Protein AF-A0A060SP48-F1 (afdb_monomer)

Secondary structure (DSSP, 8-state):
-----------PPB-STTHHHHHHHHHHHHHHTT-HHHHHTSSPPPSSTTTHHHHHHHHHHHHHHHHTTB-HHHHGGGTT--SHHHHHHHHHHHGGG-

Nearest PDB structures (foldseek):
  2rld-assembly1_E  TM=3.291E-01  e=8.183E+00  Bacteroides thetaiotaomicron VPI-5482

Structure (mmCIF, N/CA/C/O backbone):
data_AF-A0A060SP48-F1
#
_entry.id   AF-A0A060SP48-F1
#
loop_
_atom_site.group_PDB
_atom_site.id
_atom_site.type_symbol
_atom_site.label_atom_id
_atom_site.label_alt_id
_atom_site.label_comp_id
_atom_site.label_asym_id
_atom_site.label_entity_id
_atom_site.label_seq_id
_atom_site.pdbx_PDB_ins_code
_atom_site.Cartn_x
_atom_site.Cartn_y
_atom_site.Cartn_z
_atom_site.occupancy
_atom_site.B_iso_or_equiv
_atom_site.auth_seq_id
_atom_site.auth_comp_id
_atom_site.auth_asym_id
_atom_site.auth_atom_id
_atom_site.pdbx_PDB_model_num
ATOM 1 N N . MET A 1 1 ? 11.138 9.919 23.952 1.00 35.41 1 MET A N 1
ATOM 2 C CA . MET A 1 1 ? 10.872 10.446 22.599 1.00 35.41 1 MET A CA 1
ATOM 3 C C . MET A 1 1 ? 11.310 9.372 21.623 1.00 35.41 1 MET A C 1
ATOM 5 O O . MET A 1 1 ? 12.499 9.226 21.396 1.00 35.41 1 MET A O 1
ATOM 9 N N . THR A 1 2 ? 10.392 8.510 21.188 1.00 42.75 2 THR A N 1
ATOM 10 C CA . THR A 1 2 ? 10.707 7.490 20.182 1.00 42.75 2 THR A CA 1
ATOM 11 C C . THR A 1 2 ? 10.822 8.196 18.848 1.00 42.75 2 THR A C 1
ATOM 13 O O . THR A 1 2 ? 9.839 8.744 18.356 1.00 42.75 2 THR A O 1
ATOM 16 N N . ASP A 1 3 ? 12.048 8.236 18.351 1.00 38.25 3 ASP A N 1
ATOM 17 C CA . ASP A 1 3 ? 12.434 8.709 17.036 1.00 38.25 3 ASP A CA 1
ATOM 18 C C . ASP A 1 3 ? 11.510 8.076 15.982 1.00 38.25 3 ASP A C 1
ATOM 20 O O . ASP A 1 3 ? 11.661 6.913 15.610 1.00 38.25 3 ASP A O 1
ATOM 24 N N . ASP A 1 4 ? 10.512 8.836 15.521 1.00 47.72 4 ASP A N 1
ATOM 25 C CA . ASP A 1 4 ? 9.820 8.591 14.255 1.00 47.72 4 ASP A CA 1
ATOM 26 C C . ASP A 1 4 ? 10.813 8.946 13.144 1.00 47.72 4 ASP A C 1
ATOM 28 O O . ASP A 1 4 ? 10.600 9.867 12.356 1.00 47.72 4 ASP A O 1
ATOM 32 N N . SER A 1 5 ? 11.957 8.247 13.117 1.00 47.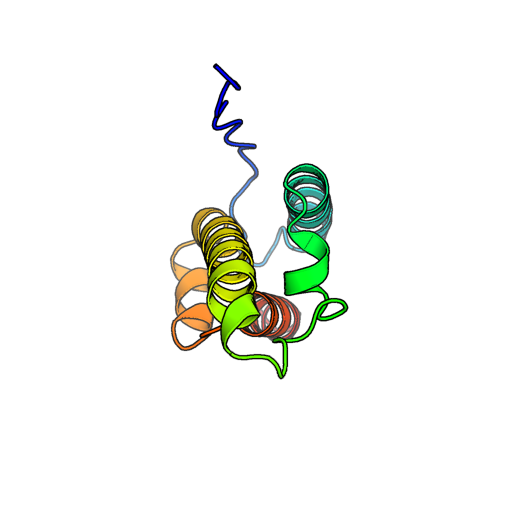16 5 SER A N 1
ATOM 33 C CA . SER A 1 5 ? 12.828 8.226 11.957 1.00 47.16 5 SER A CA 1
ATOM 34 C C . SER A 1 5 ? 11.991 7.615 10.858 1.00 47.16 5 SER A C 1
ATOM 36 O O . SER A 1 5 ? 11.925 6.392 10.683 1.00 47.16 5 SER A O 1
ATOM 38 N N . SER A 1 6 ? 11.344 8.510 10.115 1.00 50.81 6 SER A N 1
ATOM 39 C CA . SER A 1 6 ? 11.024 8.404 8.707 1.00 50.81 6 SER A CA 1
ATOM 40 C C . SER A 1 6 ? 12.295 7.964 7.978 1.00 50.81 6 SER A C 1
ATOM 42 O O . SER A 1 6 ? 12.930 8.714 7.237 1.00 50.81 6 SER A O 1
ATOM 44 N N . SER A 1 7 ? 12.687 6.713 8.192 1.00 50.47 7 SER A N 1
ATOM 45 C CA . SER A 1 7 ? 13.606 5.991 7.352 1.00 50.47 7 SER A CA 1
ATOM 46 C C . SER A 1 7 ? 12.812 5.782 6.076 1.00 50.47 7 SER A C 1
ATOM 48 O O . SER A 1 7 ? 12.089 4.804 5.883 1.00 50.47 7 SER A O 1
ATOM 50 N N . SER A 1 8 ? 12.855 6.807 5.224 1.00 65.69 8 SER A N 1
ATOM 51 C CA . SER A 1 8 ? 12.371 6.721 3.866 1.00 65.69 8 SER A CA 1
ATOM 52 C C . SER A 1 8 ? 13.329 5.761 3.179 1.00 65.69 8 SER A C 1
ATOM 54 O O . SER A 1 8 ? 14.327 6.179 2.598 1.00 65.69 8 SER A O 1
ATOM 56 N N . TYR A 1 9 ? 13.082 4.458 3.318 1.00 80.56 9 TYR A N 1
ATOM 57 C CA . TYR A 1 9 ? 13.712 3.463 2.470 1.00 80.56 9 TYR A CA 1
ATOM 58 C C . TYR A 1 9 ? 13.307 3.845 1.053 1.00 80.56 9 TYR A C 1
ATOM 60 O O . TYR A 1 9 ? 12.132 3.716 0.677 1.00 80.56 9 TYR A O 1
ATOM 68 N N . ARG A 1 10 ? 14.254 4.465 0.350 1.00 88.31 10 ARG A N 1
ATOM 69 C CA . ARG A 1 10 ? 14.108 4.856 -1.039 1.00 88.31 10 ARG A CA 1
ATOM 70 C C . ARG A 1 10 ? 14.496 3.643 -1.853 1.00 88.31 10 ARG A C 1
ATOM 72 O O . ARG A 1 10 ? 15.601 3.131 -1.717 1.00 88.31 10 ARG A O 1
ATOM 79 N N . ILE A 1 11 ? 13.545 3.191 -2.644 1.00 95.44 11 ILE A N 1
ATOM 80 C CA . ILE A 1 11 ? 13.714 2.124 -3.615 1.00 95.44 11 ILE A CA 1
ATOM 81 C C . ILE A 1 11 ? 13.312 2.697 -4.962 1.00 95.44 11 ILE A C 1
ATOM 83 O O . ILE A 1 11 ? 12.619 3.721 -5.014 1.00 95.44 11 ILE A O 1
ATOM 87 N N . GLU A 1 12 ? 13.755 2.065 -6.036 1.00 96.50 12 GLU A N 1
ATOM 88 C CA . GLU A 1 12 ? 13.282 2.428 -7.363 1.00 96.50 12 GLU A CA 1
ATOM 89 C C . GLU A 1 12 ? 11.753 2.256 -7.413 1.00 96.50 12 GLU A C 1
ATOM 91 O O . GLU A 1 12 ? 11.259 1.198 -7.016 1.00 96.50 12 GLU A O 1
ATOM 96 N N . PRO A 1 13 ? 10.977 3.279 -7.818 1.00 96.81 13 PRO A N 1
ATOM 97 C CA . PRO A 1 13 ? 9.534 3.138 -7.934 1.00 96.81 13 PRO A CA 1
ATOM 98 C C . PRO A 1 13 ? 9.163 2.040 -8.927 1.00 96.81 13 PRO A C 1
ATOM 100 O O . PRO A 1 13 ? 9.825 1.864 -9.947 1.00 96.81 13 PRO A O 1
ATOM 103 N N . LEU A 1 14 ? 8.078 1.331 -8.642 1.00 96.25 14 LEU A N 1
ATOM 104 C CA . LEU A 1 14 ? 7.562 0.280 -9.511 1.00 96.25 14 LEU A CA 1
ATOM 105 C C . LEU A 1 14 ? 7.180 0.831 -10.887 1.00 96.25 14 LEU A C 1
ATOM 107 O O . LEU A 1 14 ? 6.276 1.663 -10.954 1.00 96.25 14 LEU A O 1
ATOM 111 N N . ASN A 1 15 ? 7.844 0.361 -11.944 1.00 92.81 15 ASN A N 1
ATOM 112 C CA . ASN A 1 15 ? 7.721 0.882 -13.315 1.00 92.81 15 ASN A CA 1
ATOM 113 C C . ASN A 1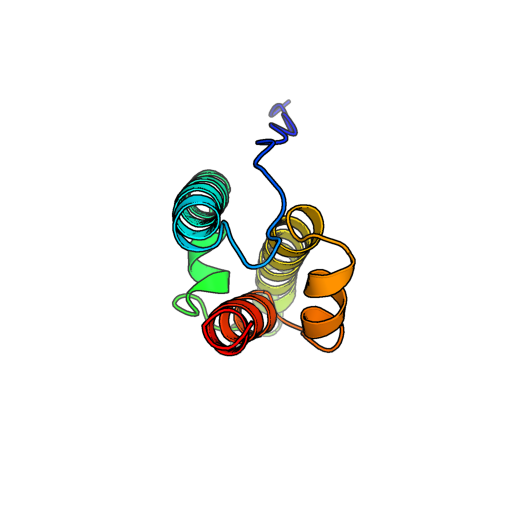 15 ? 7.402 -0.200 -14.369 1.00 92.81 15 ASN A C 1
ATOM 115 O O . ASN A 1 15 ? 7.514 0.059 -15.559 1.00 92.81 15 ASN A O 1
ATOM 119 N N . GLY A 1 16 ? 7.004 -1.403 -13.941 1.00 88.06 16 GLY A N 1
ATOM 120 C CA . GLY A 1 16 ? 6.712 -2.545 -14.820 1.00 88.06 16 GLY A CA 1
ATOM 121 C C . GLY A 1 16 ? 7.904 -3.491 -14.964 1.00 88.06 16 GLY A C 1
ATOM 122 O O . GLY A 1 16 ? 7.789 -4.669 -14.629 1.00 88.06 16 GLY A O 1
ATOM 123 N N . ASP A 1 17 ? 9.074 -2.959 -15.310 1.00 91.31 17 ASP A N 1
ATOM 124 C CA . ASP A 1 17 ? 10.280 -3.760 -15.572 1.00 91.31 17 ASP A CA 1
ATOM 125 C C . ASP A 1 17 ? 10.954 -4.280 -14.292 1.00 91.31 17 ASP A C 1
ATOM 127 O O . ASP A 1 17 ? 11.579 -5.343 -14.269 1.00 91.31 17 ASP A O 1
ATOM 131 N N . ASN A 1 18 ? 10.828 -3.540 -13.188 1.00 94.75 18 ASN A N 1
ATOM 132 C CA . ASN A 1 18 ? 11.581 -3.795 -11.958 1.00 94.75 18 ASN A CA 1
ATOM 133 C C . ASN A 1 18 ? 10.833 -4.616 -10.894 1.00 94.75 18 ASN A C 1
ATOM 135 O O . ASN A 1 18 ? 11.268 -4.679 -9.741 1.00 94.75 18 ASN A O 1
ATOM 139 N N . TYR A 1 19 ? 9.720 -5.264 -11.246 1.00 93.50 19 TYR A N 1
ATOM 140 C CA . TYR A 1 19 ? 8.806 -5.857 -10.265 1.00 93.50 19 TYR A CA 1
ATOM 141 C C . TYR A 1 19 ? 9.436 -6.849 -9.295 1.00 93.50 19 TYR A C 1
ATOM 143 O O . TYR A 1 19 ? 9.152 -6.781 -8.103 1.00 93.50 19 TYR A O 1
ATOM 151 N N . HIS A 1 20 ? 10.281 -7.768 -9.767 1.00 93.38 20 HIS A N 1
ATOM 152 C CA . HIS A 1 20 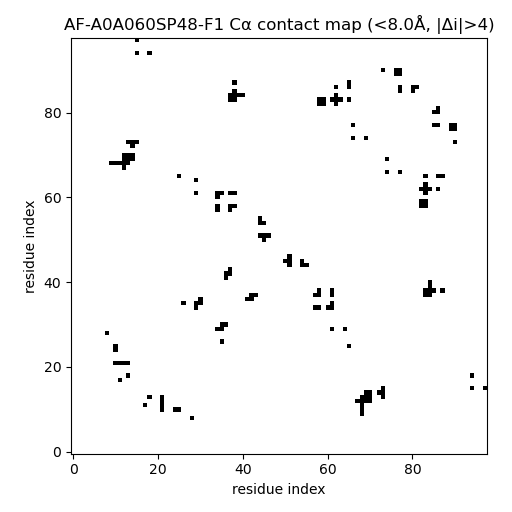? 10.878 -8.785 -8.895 1.00 93.38 20 HIS A CA 1
ATOM 153 C C . HIS A 1 20 ? 11.723 -8.139 -7.788 1.00 93.38 20 HIS A C 1
ATOM 155 O O . HIS A 1 20 ? 11.549 -8.452 -6.608 1.00 93.38 20 HIS A O 1
ATOM 161 N N . THR A 1 21 ? 12.577 -7.187 -8.165 1.00 95.94 21 THR A N 1
ATOM 162 C CA . THR A 1 21 ? 13.414 -6.421 -7.235 1.00 95.94 21 THR A CA 1
ATOM 163 C C . THR A 1 21 ? 12.563 -5.535 -6.330 1.00 95.94 21 THR A C 1
ATOM 165 O O . THR A 1 21 ? 12.716 -5.583 -5.109 1.00 95.94 21 THR A O 1
ATOM 168 N N . TRP A 1 22 ? 11.618 -4.784 -6.905 1.00 96.56 22 TRP A N 1
ATOM 169 C CA . TRP A 1 22 ? 10.706 -3.920 -6.156 1.00 96.56 22 TRP A CA 1
ATOM 170 C C . TRP A 1 22 ? 9.914 -4.707 -5.113 1.00 96.56 22 TRP A C 1
ATOM 172 O O . TRP A 1 22 ? 9.811 -4.285 -3.965 1.00 96.56 22 TRP A O 1
ATOM 182 N N . ARG A 1 23 ? 9.392 -5.881 -5.483 1.00 96.00 23 ARG A N 1
ATOM 183 C CA . ARG A 1 23 ? 8.594 -6.737 -4.603 1.00 96.00 23 ARG A CA 1
ATOM 184 C C . ARG A 1 23 ? 9.395 -7.159 -3.378 1.00 96.00 23 ARG A C 1
ATOM 186 O O . ARG A 1 23 ? 8.880 -7.038 -2.272 1.00 96.00 23 ARG A O 1
ATOM 193 N N . ILE A 1 24 ? 10.630 -7.629 -3.565 1.00 96.56 24 ILE A N 1
ATOM 194 C CA . ILE A 1 24 ? 11.513 -8.031 -2.458 1.00 96.56 24 ILE A CA 1
ATOM 195 C C . ILE A 1 24 ? 11.761 -6.839 -1.529 1.00 96.56 24 ILE A C 1
ATOM 197 O O . ILE A 1 24 ? 11.483 -6.911 -0.335 1.00 96.56 24 ILE A O 1
ATOM 201 N N . GLN A 1 25 ? 12.189 -5.706 -2.087 1.00 97.19 25 GLN A N 1
ATOM 202 C CA . GLN A 1 25 ? 12.503 -4.522 -1.290 1.00 97.19 25 GLN A CA 1
ATOM 203 C C . GLN A 1 25 ? 11.271 -3.967 -0.561 1.00 97.19 25 GLN A C 1
ATOM 205 O O . GLN A 1 25 ? 11.353 -3.553 0.595 1.00 97.19 25 GLN A O 1
ATOM 210 N N . MET A 1 26 ? 10.109 -3.965 -1.214 1.00 97.19 26 MET A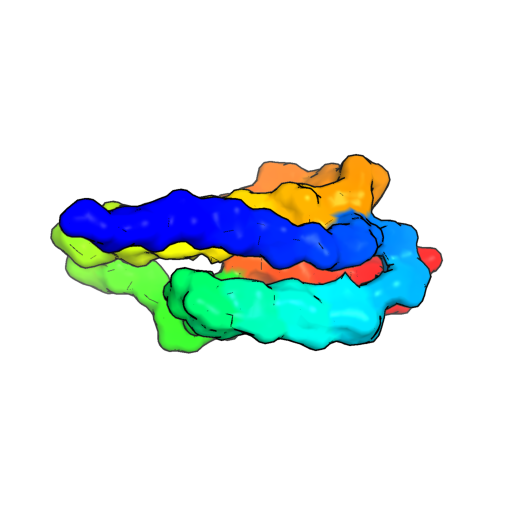 N 1
ATOM 211 C CA . MET A 1 26 ? 8.868 -3.488 -0.620 1.00 97.19 26 MET A CA 1
ATOM 212 C C . MET A 1 26 ? 8.391 -4.411 0.510 1.00 97.19 26 MET A C 1
ATOM 214 O O . MET A 1 26 ? 7.928 -3.910 1.537 1.00 97.19 26 MET A O 1
ATOM 218 N N . MET A 1 27 ? 8.554 -5.732 0.363 1.00 97.31 27 MET A N 1
ATOM 219 C CA . MET A 1 27 ? 8.303 -6.702 1.435 1.00 97.31 27 MET A CA 1
ATOM 220 C C . MET A 1 27 ? 9.189 -6.434 2.655 1.00 97.31 27 MET A C 1
ATOM 222 O O . MET A 1 27 ? 8.660 -6.324 3.761 1.00 97.31 27 MET A O 1
ATOM 226 N N . ASP A 1 28 ? 10.497 -6.245 2.462 1.00 97.12 28 ASP A N 1
ATOM 227 C CA . ASP A 1 28 ? 11.440 -5.964 3.555 1.00 97.12 28 ASP A CA 1
ATOM 228 C C . ASP A 1 28 ? 11.082 -4.674 4.300 1.00 97.12 28 ASP A C 1
ATOM 230 O O . ASP A 1 28 ? 11.101 -4.611 5.533 1.00 97.12 28 ASP A O 1
ATOM 234 N N . ILE A 1 29 ? 10.687 -3.636 3.559 1.00 96.38 29 ILE A N 1
ATOM 235 C CA . ILE A 1 29 ? 10.262 -2.367 4.147 1.00 96.38 29 ILE A CA 1
ATOM 236 C C . ILE A 1 29 ? 8.973 -2.533 4.955 1.00 96.38 29 ILE A C 1
ATOM 238 O O . ILE A 1 29 ? 8.880 -2.024 6.072 1.00 96.38 29 ILE A O 1
ATOM 242 N N . LEU A 1 30 ? 7.966 -3.220 4.414 1.00 96.88 30 LEU A N 1
ATOM 243 C CA . LEU A 1 30 ? 6.701 -3.451 5.117 1.00 96.88 30 LEU A CA 1
ATOM 244 C C . LEU A 1 30 ? 6.898 -4.321 6.356 1.00 96.88 30 LEU A C 1
ATOM 246 O O . LEU A 1 30 ? 6.275 -4.045 7.379 1.00 96.88 30 LEU A O 1
ATOM 250 N N . ALA A 1 31 ? 7.766 -5.330 6.290 1.00 96.25 31 ALA A N 1
ATOM 251 C CA . ALA A 1 31 ? 8.114 -6.163 7.434 1.00 96.25 31 ALA A CA 1
ATOM 252 C C . ALA A 1 31 ? 8.784 -5.327 8.532 1.00 96.25 31 ALA A C 1
ATOM 254 O O . ALA A 1 31 ? 8.332 -5.339 9.674 1.00 96.25 31 ALA A O 1
ATOM 255 N N . LYS A 1 32 ? 9.781 -4.505 8.177 1.00 94.69 32 LYS A N 1
ATOM 256 C CA . LYS A 1 32 ? 10.470 -3.616 9.125 1.00 94.69 32 LYS A CA 1
ATOM 257 C C . LYS A 1 32 ? 9.552 -2.569 9.764 1.00 94.69 32 LYS A C 1
ATOM 259 O O . LYS A 1 32 ? 9.805 -2.132 10.881 1.00 94.69 32 LYS A O 1
ATOM 264 N N . LEU A 1 33 ? 8.502 -2.150 9.058 1.00 94.25 33 LEU A N 1
ATOM 265 C CA . LEU A 1 33 ? 7.497 -1.211 9.566 1.00 94.25 33 LEU A CA 1
ATOM 266 C C . LEU A 1 33 ? 6.355 -1.891 10.341 1.00 94.25 33 LEU A C 1
ATOM 268 O O . LEU A 1 33 ? 5.453 -1.183 10.803 1.00 94.25 33 LEU A O 1
ATOM 272 N N . GLU A 1 34 ? 6.376 -3.224 10.463 1.00 96.19 34 GLU A N 1
ATOM 273 C CA . GLU A 1 34 ? 5.303 -4.037 11.054 1.00 96.19 34 GLU A CA 1
ATOM 274 C C . GLU A 1 34 ? 3.955 -3.804 10.350 1.00 96.19 34 GLU A C 1
ATOM 276 O O . GLU A 1 34 ? 2.928 -3.515 10.970 1.00 96.19 34 GLU A O 1
ATOM 281 N N . LEU A 1 35 ? 3.993 -3.819 9.017 1.00 97.75 35 LEU A N 1
ATOM 282 C CA . LEU A 1 35 ? 2.857 -3.558 8.130 1.00 97.75 35 LEU A CA 1
ATOM 283 C C . LEU A 1 35 ? 2.570 -4.716 7.172 1.00 97.75 35 LEU A C 1
ATOM 285 O O . LEU A 1 35 ? 1.495 -4.753 6.577 1.00 97.75 35 LEU A O 1
ATOM 289 N N . TRP A 1 36 ? 3.512 -5.650 7.007 1.00 97.75 36 TRP A N 1
ATOM 290 C CA . TRP A 1 36 ? 3.385 -6.747 6.044 1.00 97.75 36 TRP A CA 1
ATOM 291 C C . TRP A 1 36 ? 2.132 -7.600 6.270 1.00 97.75 36 TRP A C 1
ATOM 293 O O . TRP A 1 36 ? 1.465 -7.965 5.311 1.00 97.75 36 TRP A O 1
ATOM 303 N N . GLU A 1 37 ? 1.761 -7.856 7.523 1.00 97.25 37 GLU A N 1
ATOM 304 C CA . GLU A 1 37 ? 0.594 -8.673 7.884 1.00 97.25 37 GLU A CA 1
ATOM 305 C C . GLU A 1 37 ? -0.751 -8.124 7.361 1.00 97.25 37 GLU A C 1
ATOM 307 O O . GLU A 1 37 ? -1.653 -8.897 7.032 1.00 97.25 37 GLU A O 1
ATOM 312 N N . TYR A 1 38 ? -0.872 -6.800 7.216 1.00 98.06 38 TYR A N 1
ATOM 313 C CA . TYR A 1 38 ? -2.057 -6.139 6.654 1.00 98.06 38 TYR A CA 1
ATOM 314 C C . TYR A 1 38 ? -2.106 -6.321 5.135 1.00 98.06 38 TYR A C 1
ATOM 316 O O . TYR A 1 38 ? -3.155 -6.627 4.574 1.00 98.06 38 TYR A O 1
ATOM 324 N N . VAL A 1 39 ? -0.945 -6.213 4.480 1.00 97.88 39 VAL A N 1
ATOM 325 C CA . VAL A 1 39 ? -0.792 -6.393 3.028 1.00 97.88 39 VAL A CA 1
ATOM 326 C C . VAL A 1 39 ? -0.995 -7.855 2.628 1.00 97.88 39 VAL A C 1
ATOM 328 O O . VAL A 1 39 ? -1.695 -8.150 1.662 1.00 97.88 39 VAL A O 1
ATOM 331 N N . ALA A 1 40 ? -0.430 -8.785 3.401 1.00 96.62 40 ALA A N 1
ATOM 332 C CA . ALA A 1 40 ? -0.600 -10.221 3.210 1.00 96.62 40 ALA A CA 1
ATOM 333 C C . ALA A 1 40 ? -2.034 -10.691 3.515 1.00 96.62 40 ALA A C 1
ATOM 335 O O . ALA A 1 40 ? -2.458 -11.734 3.019 1.00 96.62 40 ALA A O 1
ATOM 336 N N . GLY A 1 41 ? -2.791 -9.923 4.305 1.00 94.94 41 GLY A N 1
ATOM 337 C CA . GLY A 1 41 ? -4.134 -10.287 4.757 1.00 94.94 41 GLY A CA 1
ATOM 338 C C . GLY A 1 41 ? -4.149 -11.319 5.882 1.00 94.94 41 GLY A C 1
ATOM 339 O O . GLY A 1 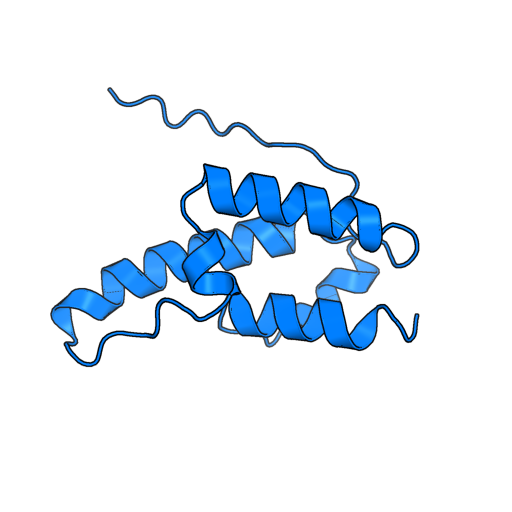41 ? -5.195 -11.902 6.146 1.00 94.94 41 GLY A O 1
ATOM 340 N N . THR A 1 42 ? -3.014 -11.553 6.547 1.00 96.06 42 THR A N 1
ATOM 341 C CA . THR A 1 42 ? -2.952 -12.419 7.734 1.00 96.06 42 THR A CA 1
ATOM 342 C C . THR A 1 42 ? -3.608 -11.755 8.944 1.00 96.06 42 THR A C 1
ATOM 344 O O . THR A 1 42 ? -4.098 -12.451 9.827 1.00 96.06 42 THR A O 1
ATOM 347 N N . THR A 1 43 ? -3.673 -10.420 8.953 1.00 93.81 43 THR A N 1
ATOM 348 C CA . THR A 1 43 ? -4.412 -9.632 9.946 1.00 93.81 43 THR A CA 1
ATOM 349 C C . THR A 1 43 ? -5.666 -9.040 9.305 1.00 93.81 43 THR A C 1
ATOM 351 O O . THR A 1 43 ? -5.614 -8.007 8.634 1.00 93.81 43 THR A O 1
ATOM 354 N N . SER A 1 44 ? -6.815 -9.683 9.515 1.00 94.62 44 SER A N 1
ATOM 355 C CA . SER A 1 44 ? -8.116 -9.210 9.029 1.00 94.62 44 SER A CA 1
ATOM 356 C C . SER A 1 44 ? -8.678 -8.065 9.878 1.00 94.62 44 SER A C 1
ATOM 358 O O . SER A 1 44 ? -8.330 -7.921 11.050 1.00 94.62 44 SER A O 1
ATOM 360 N N . LEU A 1 45 ? -9.596 -7.280 9.303 1.00 95.31 45 LEU A N 1
ATOM 361 C CA . LEU A 1 45 ? -10.345 -6.264 10.045 1.00 95.31 45 LEU A CA 1
ATOM 362 C C . LEU A 1 45 ? -11.053 -6.910 11.259 1.00 95.31 45 LEU A C 1
ATOM 364 O O . LEU A 1 45 ? -11.801 -7.873 11.068 1.00 95.31 45 LEU A O 1
ATOM 368 N N . PRO A 1 46 ? -10.853 -6.401 12.490 1.00 96.25 46 PRO A N 1
ATOM 369 C CA . PRO A 1 46 ? -11.504 -6.947 13.676 1.00 96.25 46 PRO A CA 1
ATOM 370 C C . PRO A 1 46 ? -13.030 -6.817 13.627 1.00 96.25 46 PRO A C 1
ATOM 372 O O . PRO A 1 46 ? -13.568 -5.807 13.162 1.00 96.25 46 PRO A O 1
ATOM 375 N N . THR A 1 47 ? -13.730 -7.809 14.180 1.00 96.81 47 THR A N 1
ATOM 376 C CA . THR A 1 47 ? -15.188 -7.754 14.378 1.00 96.81 47 THR A CA 1
ATOM 377 C C . THR A 1 47 ? -15.574 -6.748 15.460 1.00 96.81 47 THR A C 1
ATOM 379 O O . THR A 1 47 ? -16.594 -6.078 15.324 1.00 96.81 47 THR A O 1
ATOM 382 N N . ASP A 1 48 ? -14.741 -6.598 16.494 1.00 97.00 48 ASP A N 1
ATOM 383 C CA . ASP A 1 48 ? -14.910 -5.611 17.561 1.00 97.00 48 ASP A CA 1
ATOM 384 C C . ASP A 1 48 ? -14.691 -4.176 17.030 1.00 97.00 48 ASP A C 1
ATOM 386 O O . ASP A 1 48 ? -13.564 -3.823 16.653 1.00 97.00 48 ASP A O 1
ATOM 390 N N . PRO A 1 49 ? -15.730 -3.314 17.031 1.00 97.00 49 PRO A N 1
ATOM 391 C CA . PRO A 1 49 ? -15.624 -1.930 16.573 1.00 97.00 49 PRO A CA 1
ATOM 392 C C . PRO A 1 49 ? -14.573 -1.101 17.317 1.00 97.00 49 PRO A C 1
ATOM 394 O O . PRO A 1 49 ? -14.024 -0.169 16.732 1.00 97.00 49 PRO A O 1
ATOM 397 N N . SER A 1 50 ? -14.258 -1.434 18.573 1.00 97.50 50 SER A N 1
ATOM 398 C CA . SER A 1 50 ? -13.264 -0.705 19.370 1.00 97.50 50 SER A CA 1
ATOM 399 C C . SER A 1 50 ? -11.831 -0.886 18.849 1.00 97.50 50 SER A C 1
ATOM 401 O O . SER A 1 50 ? -10.993 0.004 19.004 1.00 97.50 50 SER A O 1
ATOM 403 N N . GLN A 1 51 ? -11.558 -1.998 18.157 1.00 95.88 51 GLN A N 1
ATOM 404 C CA . GLN A 1 51 ? -10.238 -2.343 17.619 1.00 95.88 51 GLN A CA 1
ATOM 405 C C . GLN A 1 51 ? -10.056 -1.914 16.155 1.00 95.88 51 GLN A C 1
ATOM 407 O O . GLN A 1 51 ? -8.927 -1.766 15.675 1.00 95.88 51 GLN A O 1
ATOM 412 N N . GLN A 1 52 ? -11.153 -1.657 15.433 1.00 97.44 52 GLN A N 1
ATOM 413 C CA . GLN A 1 52 ? -11.109 -1.253 14.023 1.00 97.44 52 GLN A CA 1
ATOM 414 C C . GLN A 1 52 ? -10.287 0.021 13.754 1.00 97.44 52 GLN A C 1
ATOM 416 O O . GLN A 1 52 ? -9.562 0.034 12.757 1.00 97.44 52 GLN A O 1
ATOM 421 N N . PRO A 1 53 ? -10.327 1.088 14.582 1.00 98.00 53 PRO A N 1
ATOM 422 C CA . PRO A 1 53 ? -9.527 2.287 14.332 1.00 98.00 53 PRO A CA 1
ATOM 423 C C . PRO A 1 53 ? -8.019 2.010 14.308 1.00 98.00 53 PRO A C 1
ATOM 425 O O . PRO A 1 53 ? -7.303 2.564 13.470 1.00 98.00 53 PRO A O 1
ATOM 428 N N . ALA A 1 54 ? -7.535 1.128 15.190 1.00 96.62 54 ALA A N 1
ATOM 429 C CA . ALA A 1 54 ? -6.126 0.748 15.246 1.00 96.62 54 ALA A CA 1
ATOM 430 C C . ALA A 1 54 ? -5.709 -0.029 13.989 1.00 96.62 54 ALA A C 1
ATOM 432 O O . ALA A 1 54 ? -4.699 0.312 13.367 1.00 96.62 54 ALA A O 1
ATOM 433 N N . TRP A 1 55 ? -6.534 -0.994 13.565 1.00 97.88 55 TRP A N 1
ATOM 434 C CA . TRP A 1 55 ? -6.321 -1.739 12.323 1.00 97.88 55 TRP A CA 1
ATOM 435 C C . TRP A 1 55 ? -6.295 -0.804 11.106 1.00 97.88 55 TRP A C 1
ATOM 437 O O . TRP A 1 55 ? -5.320 -0.790 10.356 1.00 97.88 55 TRP A O 1
ATOM 447 N N . ARG A 1 56 ? -7.308 0.065 10.958 1.00 98.00 56 ARG A N 1
ATOM 448 C CA . ARG A 1 56 ? -7.419 1.005 9.824 1.00 98.00 56 ARG A CA 1
ATOM 449 C C . ARG A 1 56 ? -6.232 1.960 9.759 1.00 98.00 56 ARG A C 1
ATOM 451 O O . ARG A 1 56 ? -5.787 2.312 8.672 1.00 98.00 56 ARG A O 1
ATOM 458 N N . LYS A 1 57 ? -5.687 2.371 10.908 1.00 97.94 57 LYS A N 1
ATOM 459 C CA . LYS A 1 57 ? -4.490 3.220 10.965 1.00 97.94 57 LYS A CA 1
ATOM 460 C C . LYS A 1 57 ? -3.257 2.510 10.396 1.00 97.94 57 LYS A C 1
ATOM 462 O O . LYS A 1 57 ? -2.490 3.134 9.662 1.00 97.94 57 LYS A O 1
ATOM 467 N N . LYS A 1 58 ? -3.052 1.233 10.731 1.00 98.00 58 LYS A N 1
ATOM 468 C CA . LYS A 1 58 ? -1.930 0.428 10.225 1.00 98.00 58 LYS A CA 1
ATOM 469 C C . LYS A 1 58 ? -2.112 0.083 8.746 1.00 98.00 58 LYS A C 1
ATOM 471 O O . LYS A 1 58 ? -1.194 0.336 7.969 1.00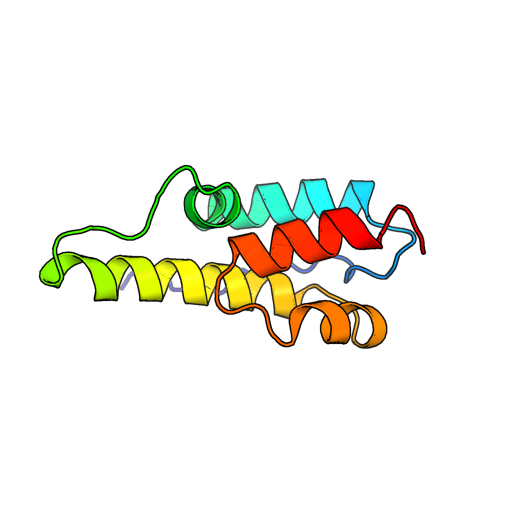 98.00 58 LYS A O 1
ATOM 476 N N . ASP A 1 59 ? -3.302 -0.346 8.333 1.00 98.50 59 ASP A N 1
ATOM 477 C CA . ASP A 1 59 ? -3.606 -0.612 6.922 1.00 98.50 59 ASP A CA 1
ATOM 478 C C . ASP A 1 59 ? -3.446 0.649 6.049 1.00 98.50 59 ASP A C 1
ATOM 480 O O . ASP A 1 59 ? -2.748 0.625 5.036 1.00 98.50 59 ASP A O 1
ATOM 484 N N . ALA A 1 60 ? -3.944 1.808 6.497 1.00 98.19 60 ALA A N 1
ATOM 485 C CA . ALA A 1 60 ? -3.744 3.073 5.788 1.00 98.19 60 ALA A CA 1
ATOM 486 C C . ALA A 1 60 ? -2.258 3.471 5.691 1.00 98.19 60 ALA A C 1
ATOM 488 O O . ALA A 1 60 ? -1.832 4.046 4.685 1.00 98.19 60 ALA A O 1
ATOM 489 N N . LYS A 1 61 ? -1.447 3.168 6.717 1.00 97.75 61 LYS A N 1
ATOM 490 C CA . LYS A 1 61 ? 0.010 3.380 6.676 1.00 97.75 61 LYS A CA 1
ATOM 491 C C . LYS A 1 61 ? 0.665 2.460 5.641 1.00 97.75 61 LYS A C 1
ATOM 493 O O . LYS A 1 61 ? 1.509 2.931 4.878 1.00 97.75 61 LYS A O 1
ATOM 498 N N . ALA A 1 62 ? 0.255 1.195 5.575 1.00 98.12 62 ALA A N 1
ATOM 499 C CA . ALA A 1 62 ? 0.734 0.233 4.585 1.00 98.12 62 ALA A CA 1
ATOM 500 C C . ALA A 1 62 ? 0.363 0.655 3.154 1.00 98.12 62 ALA A C 1
ATOM 502 O O . ALA A 1 62 ? 1.227 0.699 2.278 1.00 98.12 62 ALA A O 1
ATOM 503 N N . LEU A 1 63 ? -0.883 1.085 2.936 1.00 98.25 63 LEU A N 1
ATOM 504 C CA . LEU A 1 63 ? -1.363 1.573 1.643 1.00 98.25 63 LEU A CA 1
ATOM 505 C C . LEU A 1 63 ? -0.557 2.785 1.154 1.00 98.25 63 LEU A C 1
ATOM 507 O O . LEU A 1 63 ? -0.121 2.825 0.003 1.00 98.25 63 LEU A O 1
ATOM 511 N N . ARG A 1 64 ? -0.301 3.762 2.034 1.00 97.31 64 ARG A N 1
ATOM 512 C CA . ARG A 1 64 ? 0.553 4.921 1.716 1.00 97.31 64 ARG A CA 1
ATOM 513 C C . ARG A 1 64 ? 1.981 4.498 1.389 1.00 97.31 64 ARG A C 1
ATOM 515 O O . ARG A 1 64 ? 2.551 5.002 0.427 1.00 97.31 64 ARG A O 1
ATOM 522 N N . ALA A 1 65 ? 2.550 3.574 2.165 1.00 96.62 65 ALA A N 1
ATOM 523 C CA . ALA A 1 65 ? 3.900 3.073 1.937 1.00 96.62 65 ALA A CA 1
ATOM 524 C C . ALA A 1 65 ? 4.046 2.436 0.547 1.00 96.62 65 ALA A C 1
ATOM 526 O O . ALA A 1 65 ? 5.069 2.663 -0.099 1.00 96.62 65 ALA A O 1
ATOM 527 N N . ILE A 1 66 ? 3.041 1.675 0.094 1.00 97.38 66 ILE A N 1
ATOM 528 C CA . ILE A 1 66 ? 2.991 1.098 -1.257 1.00 97.38 66 ILE A CA 1
ATOM 529 C C . ILE A 1 66 ? 2.892 2.218 -2.294 1.00 97.38 66 ILE A C 1
ATOM 531 O O . ILE A 1 66 ? 3.787 2.359 -3.119 1.00 97.38 66 ILE A O 1
ATOM 535 N N . ARG A 1 67 ? 1.853 3.062 -2.223 1.00 96.88 67 ARG A N 1
ATOM 536 C CA . ARG A 1 67 ? 1.578 4.102 -3.234 1.00 96.88 67 ARG A CA 1
ATOM 537 C C . ARG A 1 67 ? 2.739 5.082 -3.439 1.00 96.88 67 ARG A C 1
ATOM 539 O O . ARG A 1 67 ? 2.984 5.505 -4.562 1.00 96.88 67 ARG A O 1
ATOM 546 N N . LEU A 1 68 ? 3.487 5.415 -2.385 1.00 96.19 68 LEU A N 1
ATOM 547 C CA . LEU A 1 68 ? 4.652 6.312 -2.464 1.00 96.19 68 LEU A CA 1
ATOM 548 C C . LEU A 1 68 ? 5.881 5.695 -3.154 1.00 96.19 68 LEU A C 1
ATOM 550 O O . LEU A 1 68 ? 6.874 6.390 -3.359 1.00 96.19 68 LEU A O 1
ATOM 554 N N . ARG A 1 69 ? 5.841 4.403 -3.492 1.00 96.62 69 ARG A N 1
ATOM 555 C CA . ARG A 1 69 ? 6.929 3.660 -4.149 1.00 96.62 69 ARG A CA 1
ATOM 556 C C . ARG A 1 69 ? 6.485 3.050 -5.474 1.00 96.62 69 ARG A C 1
ATOM 558 O O . ARG A 1 69 ? 7.074 2.081 -5.936 1.00 96.62 69 ARG A O 1
ATOM 565 N N . VAL A 1 70 ? 5.450 3.614 -6.081 1.00 96.56 70 VAL A N 1
ATOM 566 C CA . VAL A 1 70 ? 4.929 3.205 -7.385 1.00 96.56 70 VAL A CA 1
ATOM 567 C C . VAL A 1 70 ? 5.074 4.384 -8.344 1.00 96.56 70 VAL A C 1
ATOM 569 O O . VAL A 1 70 ? 4.823 5.528 -7.956 1.00 96.56 70 VAL A O 1
ATOM 572 N N . ALA A 1 71 ? 5.528 4.131 -9.573 1.00 96.06 71 ALA A N 1
ATOM 573 C CA . ALA A 1 71 ? 5.615 5.166 -10.598 1.00 96.06 71 ALA A CA 1
ATOM 574 C C . ALA A 1 71 ? 4.213 5.683 -10.965 1.00 96.06 71 ALA A C 1
ATOM 576 O O . ALA A 1 71 ? 3.209 5.005 -10.759 1.00 96.06 71 ALA A O 1
ATOM 577 N N . LYS A 1 72 ? 4.113 6.922 -11.459 1.00 95.31 72 LYS A N 1
ATOM 578 C CA . LYS A 1 72 ? 2.818 7.610 -11.636 1.00 95.31 72 LYS A CA 1
ATOM 579 C C . LYS A 1 72 ? 1.863 6.872 -12.581 1.00 95.31 72 LYS A C 1
ATOM 581 O O . LYS A 1 72 ? 0.666 6.840 -12.325 1.00 95.31 72 LYS A O 1
ATOM 586 N N . ASP A 1 73 ? 2.403 6.302 -13.647 1.00 93.56 73 ASP A N 1
ATOM 587 C CA . ASP A 1 73 ? 1.726 5.493 -14.662 1.00 93.56 73 ASP A CA 1
ATOM 588 C C . ASP A 1 73 ? 1.232 4.139 -14.134 1.00 93.56 73 ASP A C 1
ATOM 590 O O . ASP A 1 73 ? 0.196 3.657 -14.578 1.00 93.56 73 ASP A O 1
ATOM 594 N N . VAL A 1 74 ? 1.909 3.558 -13.142 1.00 94.62 74 VAL A N 1
ATOM 595 C CA . VAL A 1 74 ? 1.455 2.340 -12.450 1.00 94.62 74 VAL A CA 1
ATOM 596 C C . VAL A 1 74 ? 0.519 2.673 -11.273 1.00 94.62 74 VAL A C 1
ATOM 598 O O . VAL A 1 74 ? -0.376 1.903 -10.920 1.00 94.62 74 VAL A O 1
ATOM 601 N N 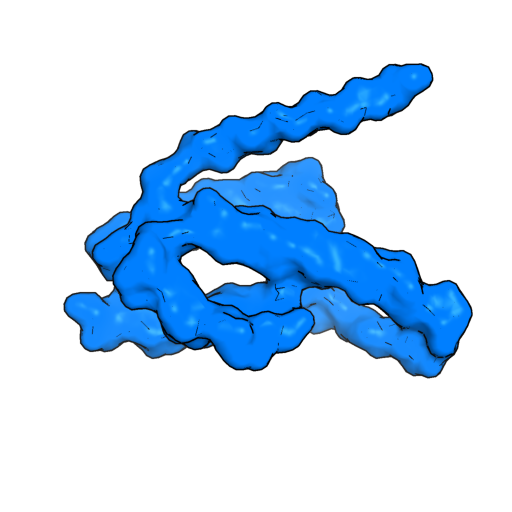. LEU A 1 75 ? 0.665 3.849 -10.659 1.00 95.69 75 LEU A N 1
ATOM 602 C CA . LEU A 1 75 ? -0.095 4.252 -9.473 1.00 95.69 75 LEU A CA 1
ATOM 603 C C . LEU A 1 75 ? -1.604 4.318 -9.742 1.00 95.69 75 LEU A C 1
ATOM 605 O O . LEU A 1 75 ? -2.393 3.985 -8.851 1.00 95.69 75 LEU A O 1
ATOM 609 N N . VAL A 1 76 ? -1.996 4.696 -10.964 1.00 95.12 76 VAL A N 1
ATOM 610 C CA . VAL A 1 76 ? -3.399 4.812 -11.403 1.00 95.12 76 VAL A CA 1
ATOM 611 C C . VAL A 1 76 ? -4.192 3.524 -11.190 1.00 95.12 76 VAL A C 1
ATOM 613 O O . VAL A 1 76 ? -5.371 3.578 -10.853 1.00 95.12 76 VAL A O 1
ATOM 616 N N . TYR A 1 77 ? -3.547 2.359 -11.285 1.00 94.88 77 TYR A N 1
ATOM 617 C CA . TYR A 1 77 ? -4.216 1.074 -11.085 1.00 94.88 77 TYR A CA 1
ATOM 618 C C . TYR A 1 77 ? -4.625 0.830 -9.631 1.00 94.88 77 TYR A C 1
ATOM 620 O O . TYR A 1 77 ? -5.477 -0.010 -9.365 1.00 94.88 77 TYR A O 1
ATOM 628 N N . THR A 1 78 ? -4.049 1.569 -8.680 1.00 95.81 78 THR A N 1
ATOM 629 C CA . THR A 1 78 ? -4.390 1.457 -7.257 1.00 95.81 78 THR A CA 1
ATOM 630 C C . THR A 1 78 ? -5.411 2.495 -6.801 1.00 95.81 78 THR A C 1
ATOM 632 O O . THR A 1 78 ? -5.678 2.550 -5.604 1.00 95.81 78 THR A O 1
ATOM 635 N N . GLN A 1 79 ? -5.954 3.340 -7.688 1.00 94.31 79 GLN A N 1
ATOM 636 C CA . GLN A 1 79 ? -6.785 4.491 -7.300 1.00 94.31 79 GLN A CA 1
ATOM 637 C C . GLN A 1 79 ? -8.004 4.101 -6.447 1.00 94.31 79 GLN A C 1
ATOM 639 O O . GLN A 1 79 ? -8.251 4.733 -5.422 1.00 94.31 79 GLN A O 1
ATOM 644 N N . ASP A 1 80 ? -8.667 2.999 -6.802 1.00 95.00 80 ASP A N 1
ATOM 645 C CA . ASP A 1 80 ? -9.876 2.517 -6.124 1.00 95.00 80 ASP A CA 1
ATOM 646 C C . ASP A 1 80 ? -9.578 1.573 -4.952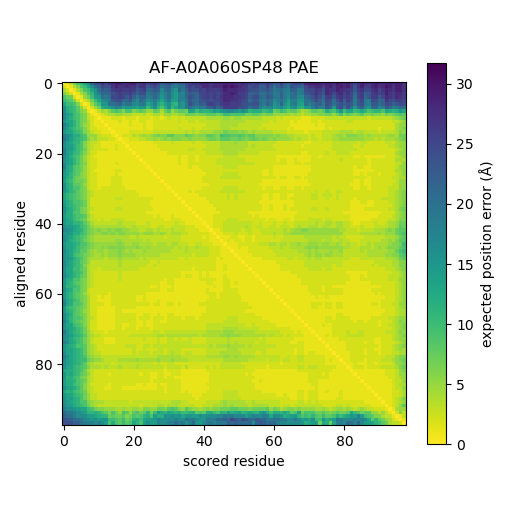 1.00 95.00 80 ASP A C 1
ATOM 648 O O . ASP A 1 80 ? -10.490 1.157 -4.242 1.00 95.00 80 ASP A O 1
ATOM 652 N N . ALA A 1 81 ? -8.305 1.229 -4.722 1.00 97.00 81 ALA A N 1
ATOM 653 C CA . ALA A 1 81 ? -7.933 0.370 -3.606 1.00 97.00 8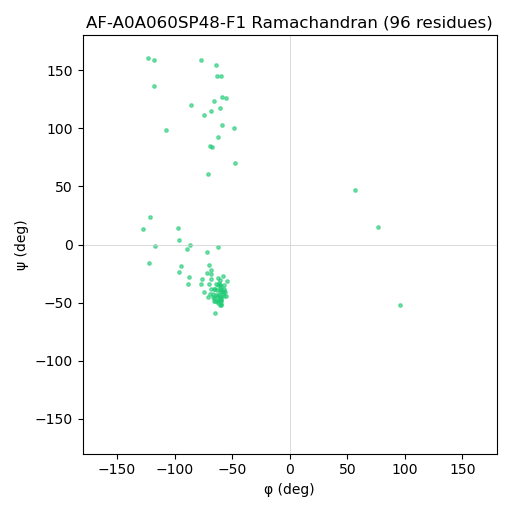1 ALA A CA 1
ATOM 654 C C . ALA A 1 81 ? -8.208 1.082 -2.275 1.00 97.00 81 ALA A C 1
ATOM 656 O O . ALA A 1 81 ? -7.678 2.169 -2.001 1.00 97.00 81 ALA A O 1
ATOM 657 N N . THR A 1 82 ? -9.016 0.442 -1.436 1.00 95.69 82 THR A N 1
ATOM 658 C CA . THR A 1 82 ? -9.389 0.937 -0.108 1.00 95.69 82 THR A CA 1
ATOM 659 C C . THR A 1 82 ? -8.517 0.343 0.988 1.00 95.69 82 THR A C 1
ATOM 661 O O . THR A 1 82 ? -8.336 0.978 2.027 1.00 95.69 82 THR A O 1
ATOM 664 N N . THR A 1 83 ? -7.922 -0.826 0.729 1.00 98.12 83 THR A N 1
ATOM 665 C CA . THR A 1 83 ? -6.983 -1.494 1.635 1.00 98.12 83 THR A CA 1
ATOM 666 C C . THR A 1 83 ? -5.595 -1.645 1.026 1.00 98.12 83 THR A C 1
ATOM 668 O O . THR A 1 83 ? -5.403 -1.627 -0.195 1.00 98.12 83 THR A O 1
ATOM 671 N N . SER A 1 84 ? -4.593 -1.825 1.886 1.00 98.31 84 SER A N 1
ATOM 672 C CA . SER A 1 84 ? -3.223 -2.095 1.442 1.00 98.31 84 SER A CA 1
ATOM 673 C C . SER A 1 84 ? -3.095 -3.427 0.695 1.00 98.31 84 SER A C 1
ATOM 675 O O . SER A 1 84 ? -2.347 -3.512 -0.282 1.00 98.31 84 SER A O 1
ATOM 677 N N . LYS A 1 85 ? -3.887 -4.430 1.094 1.00 98.19 85 LYS A N 1
ATOM 678 C CA . LYS A 1 85 ? -4.004 -5.719 0.411 1.00 98.19 85 LYS A CA 1
ATOM 679 C C . LYS A 1 85 ? -4.553 -5.577 -1.006 1.00 98.19 85 LYS A C 1
ATOM 681 O O . LYS A 1 85 ? -3.939 -6.078 -1.940 1.00 98.19 85 LYS A O 1
ATOM 686 N N . GLU A 1 86 ? -5.664 -4.862 -1.183 1.00 97.75 86 GLU A N 1
ATOM 687 C CA . GLU A 1 86 ? -6.251 -4.624 -2.511 1.00 97.75 86 GLU A CA 1
ATOM 688 C C . GLU A 1 86 ? -5.264 -3.940 -3.461 1.00 97.75 86 GLU A C 1
ATOM 690 O O . GLU A 1 86 ? -5.148 -4.326 -4.628 1.00 97.75 86 GLU A O 1
ATOM 695 N N . ALA A 1 87 ? -4.526 -2.941 -2.962 1.00 98.00 87 ALA A N 1
ATOM 696 C CA . ALA A 1 87 ? -3.510 -2.255 -3.749 1.00 98.00 87 ALA A CA 1
ATOM 697 C C . ALA A 1 87 ? -2.386 -3.212 -4.164 1.00 98.00 87 ALA A C 1
ATOM 699 O O . ALA A 1 87 ? -2.030 -3.263 -5.340 1.00 98.00 87 ALA A O 1
ATOM 700 N N . TRP A 1 88 ? -1.855 -3.995 -3.221 1.00 97.56 88 TRP A N 1
ATOM 701 C CA . TRP A 1 88 ? -0.807 -4.975 -3.495 1.00 97.56 88 TRP A CA 1
ATOM 702 C C . TRP A 1 88 ? -1.261 -6.039 -4.495 1.00 97.56 88 TRP A C 1
ATOM 704 O O . TRP A 1 88 ? -0.617 -6.217 -5.526 1.00 97.56 88 TRP A O 1
ATOM 714 N N . ASP A 1 89 ? -2.401 -6.685 -4.249 1.00 96.75 89 ASP A N 1
ATOM 715 C CA . ASP A 1 89 ? -2.945 -7.736 -5.114 1.00 96.75 89 ASP A CA 1
ATOM 716 C C . ASP A 1 89 ? -3.227 -7.207 -6.531 1.00 96.75 89 ASP A C 1
ATOM 718 O O . ASP A 1 89 ? -3.009 -7.908 -7.522 1.00 96.75 89 ASP A O 1
ATOM 722 N N . THR A 1 90 ? -3.643 -5.942 -6.653 1.00 95.88 90 THR A N 1
ATOM 723 C CA . THR A 1 90 ? -3.814 -5.288 -7.956 1.00 95.88 90 THR A CA 1
ATOM 724 C C . THR A 1 90 ? -2.487 -5.129 -8.690 1.00 95.88 90 THR A C 1
ATOM 726 O O . THR A 1 90 ? -2.401 -5.537 -9.847 1.00 95.88 90 THR A O 1
ATOM 729 N N . LEU A 1 91 ? -1.444 -4.615 -8.029 1.00 94.62 91 LEU A N 1
ATOM 730 C CA . LEU A 1 91 ? -0.111 -4.455 -8.623 1.00 94.62 91 LEU A CA 1
ATOM 731 C C . LEU A 1 91 ? 0.485 -5.803 -9.060 1.00 94.62 91 LEU A C 1
ATOM 733 O O . LEU A 1 91 ? 0.961 -5.933 -10.186 1.00 94.62 91 LEU A O 1
ATOM 737 N N . VAL A 1 92 ? 0.386 -6.829 -8.209 1.00 91.38 92 VAL A N 1
ATOM 738 C CA . VAL A 1 92 ? 0.844 -8.196 -8.516 1.00 91.38 92 VAL A CA 1
ATOM 739 C C . VAL A 1 92 ? 0.117 -8.777 -9.734 1.00 91.38 92 VAL A C 1
ATOM 741 O O . VAL A 1 92 ? 0.713 -9.505 -10.524 1.00 91.38 92 VAL A O 1
ATOM 744 N N . ARG A 1 93 ? -1.173 -8.468 -9.905 1.00 90.62 93 ARG A N 1
ATOM 745 C CA . ARG A 1 93 ? -2.005 -9.006 -10.991 1.00 90.62 93 ARG A CA 1
ATOM 746 C C . ARG A 1 93 ? -1.754 -8.342 -12.346 1.00 90.62 93 ARG A C 1
ATOM 748 O O . ARG A 1 93 ? -1.935 -9.004 -13.372 1.00 90.62 93 ARG A O 1
ATOM 755 N N . ILE A 1 94 ? -1.437 -7.050 -12.371 1.00 86.88 94 ILE A N 1
ATOM 756 C CA . ILE A 1 94 ? -1.307 -6.285 -13.624 1.00 86.88 94 ILE A CA 1
ATOM 757 C C . ILE A 1 94 ? 0.101 -6.338 -14.206 1.00 86.88 94 ILE A C 1
ATOM 759 O O . ILE A 1 94 ? 0.244 -6.358 -15.418 1.00 86.88 94 ILE A O 1
ATOM 763 N N . ILE A 1 95 ? 1.129 -6.394 -13.363 1.00 79.62 95 ILE A N 1
ATOM 764 C CA . ILE A 1 95 ? 2.514 -6.266 -13.811 1.00 79.62 95 ILE A CA 1
ATOM 765 C C . ILE A 1 95 ? 2.989 -7.411 -14.702 1.00 79.62 95 ILE A C 1
ATOM 767 O O . ILE A 1 95 ? 3.660 -7.126 -15.680 1.00 79.62 95 ILE A O 1
ATOM 771 N N . PRO A 1 96 ? 2.613 -8.682 -14.472 1.00 70.12 96 PRO A N 1
ATOM 772 C CA . PRO A 1 96 ? 2.934 -9.751 -15.418 1.00 70.12 96 PRO A CA 1
ATOM 773 C C . PRO A 1 96 ? 2.301 -9.579 -16.813 1.00 70.12 96 PRO A C 1
ATOM 775 O O . PRO A 1 96 ? 2.474 -10.451 -17.659 1.00 70.12 96 PRO A O 1
ATOM 778 N N . ARG A 1 97 ? 1.492 -8.531 -17.030 1.00 60.31 97 ARG A N 1
ATOM 779 C CA . ARG A 1 97 ? 0.796 -8.217 -18.285 1.00 60.31 97 ARG A CA 1
ATOM 780 C C . ARG A 1 97 ? 1.227 -6.879 -18.905 1.00 60.31 97 ARG A C 1
ATOM 782 O O . ARG A 1 97 ? 0.659 -6.521 -19.936 1.00 60.31 97 ARG A O 1
ATOM 789 N N . LEU A 1 98 ? 2.134 -6.144 -18.259 1.00 58.91 98 LEU A N 1
ATOM 790 C CA . LEU A 1 98 ? 2.767 -4.927 -18.778 1.00 58.91 98 LEU A CA 1
ATOM 791 C C . LEU A 1 98 ? 4.125 -5.304 -19.372 1.00 58.91 98 LEU A C 1
ATOM 793 O O . LEU A 1 98 ? 4.438 -4.751 -20.446 1.00 58.91 98 LEU A O 1
#

pLDDT: mean 90.65, std 14.65, range [35.41, 98.5]

Mean predicted aligned error: 4.91 Å

Radius of gyration: 13.81 Å; Cα contacts (8 Å, |Δi|>4): 91; chains: 1; bounding box: 30×23×41 Å

Organism: Pycnoporus cinnabarinus (NCBI:txid5643)

Solvent-accessible surface area (backbone atoms only — not comparable to full-atom values): 5766 Å² total; per-residue (Å²): 133,84,78,81,70,78,72,72,82,81,66,74,48,37,69,55,86,48,46,74,62,38,51,54,55,51,50,54,52,28,51,76,67,74,26,38,49,40,43,74,52,79,52,68,86,55,87,54,74,88,51,33,64,61,51,52,53,48,30,53,50,36,34,50,59,50,56,76,41,36,28,75,85,58,41,63,77,36,69,83,43,88,44,22,28,54,31,50,55,45,52,67,66,48,41,90,74,103

InterPro domains:
  IPR061502 Copia/RE1/RE2-like, N-terminal domain [PF14223] (29-93)

Foldseek 3Di:
DPPPPPPVPDDAAADLPCCVVLVVSLCVVCVVVVQNCQQVVVDPQDPDPVCNVVSLVSFVVLLVSNLVRHDPVLSVQCPPPSGSNSSNVSSVVCSVVD

Sequence (98 aa):
MTDDSSSSYRIEPLNGDNYHTWRIQMMDILAKLELWEYVAGTTSLPTDPSQQPAWRKKDAKALRAIRLRVAKDVLVYTQDATTSKEAWDTLVRIIPRL